Protein AF-A0A238ZWA0-F1 (afdb_monomer_lite)

Radius of gyration: 13.34 Å; chains: 1; bounding box: 26×35×37 Å

Sequence (111 aa):
MSARSIQVGQAVYCQIYQLAGVVYDIFPAAAGRRRRPGCSVVLASGQDIGCFTATEADQLLQPLGKTSLQFCFAGVTQLRAAIQEGCFTRAWQEATFQARAAGYTVSTSST

Organism: NCBI:txid1411120

Foldseek 3Di:
DDQDQADFQWWKQFPVQLFIWTWQDWAQDDPDDPAHIWTWIATLLRDTPGIDGSVRCVVGIDTQGGFPDDDHDPDDVRSSVCVVVCVCVRSRVVSVVSCVVVVGRHDPDND

Secondary structure (DSSP, 8-state):
-------TTEEEEETTTTEEEEEEEEE--STTS-PPPEEEEEETTS-EEEEE-HHHHHHHEEEEEE-S-----SSHHHHHHHHHTTTTHHHHHHHHHHHHHTT--------

Structure (mmCIF, N/CA/C/O backbone):
data_AF-A0A238ZWA0-F1
#
_entry.id   AF-A0A238ZWA0-F1
#
loop_
_atom_site.group_PDB
_atom_site.id
_atom_site.type_symbol
_atom_site.label_atom_id
_atom_site.label_alt_id
_atom_site.label_comp_id
_atom_site.label_asym_id
_atom_site.label_entity_id
_atom_site.label_seq_id
_atom_site.pdbx_PDB_ins_code
_atom_site.Cartn_x
_atom_site.Cartn_y
_atom_site.Cartn_z
_atom_site.occupancy
_atom_site.B_iso_or_equiv
_atom_site.auth_seq_id
_atom_site.auth_comp_id
_atom_site.auth_asym_id
_atom_site.auth_atom_id
_atom_site.pdbx_PDB_model_num
ATOM 1 N N . MET A 1 1 ? -8.632 -17.962 -10.765 1.00 35.16 1 MET A N 1
ATOM 2 C CA . MET A 1 1 ? -8.073 -17.010 -9.779 1.00 35.16 1 MET A CA 1
ATOM 3 C C . MET A 1 1 ? -7.884 -15.675 -10.477 1.00 35.16 1 MET A C 1
ATOM 5 O O . MET A 1 1 ? -7.123 -15.613 -11.433 1.00 35.16 1 MET A O 1
ATOM 9 N N . SER A 1 2 ? -8.672 -14.663 -10.109 1.00 39.06 2 SER A N 1
ATOM 10 C CA . SER A 1 2 ? -8.732 -13.395 -10.845 1.00 39.06 2 SER A CA 1
ATOM 11 C C . SER A 1 2 ? -7.459 -12.580 -10.611 1.00 39.06 2 SER A C 1
ATOM 13 O O . SER A 1 2 ? -7.101 -12.324 -9.462 1.00 39.06 2 SER A O 1
ATOM 15 N N . ALA A 1 3 ? -6.773 -12.193 -11.686 1.00 46.69 3 ALA A N 1
ATOM 16 C CA . ALA A 1 3 ? -5.633 -11.285 -11.646 1.00 46.69 3 ALA A CA 1
ATOM 17 C C . ALA A 1 3 ? -6.104 -9.920 -11.120 1.00 46.69 3 ALA A C 1
ATOM 19 O O . ALA A 1 3 ? -6.669 -9.122 -11.865 1.00 46.69 3 ALA A O 1
ATOM 20 N N . ARG A 1 4 ? -5.936 -9.664 -9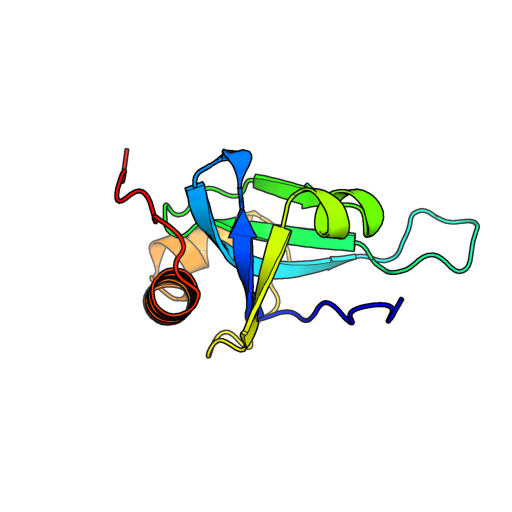.819 1.00 64.38 4 ARG A N 1
ATOM 21 C CA . ARG A 1 4 ? -6.377 -8.414 -9.191 1.00 64.38 4 ARG A CA 1
ATOM 22 C C . ARG A 1 4 ? -5.607 -7.238 -9.804 1.00 64.38 4 ARG A C 1
ATOM 24 O O . ARG A 1 4 ? -4.381 -7.185 -9.734 1.00 64.38 4 ARG A O 1
ATOM 31 N N . SER A 1 5 ? -6.314 -6.306 -10.436 1.00 72.94 5 SER A N 1
ATOM 32 C CA . SER A 1 5 ? -5.701 -5.064 -10.912 1.00 72.94 5 SER A CA 1
ATOM 33 C C . SER A 1 5 ? -5.364 -4.206 -9.698 1.00 72.94 5 SER A C 1
ATOM 35 O O . SER A 1 5 ? -6.276 -3.755 -9.011 1.00 72.94 5 SER A O 1
ATOM 37 N N . ILE A 1 6 ? -4.074 -4.000 -9.432 1.00 78.31 6 ILE A N 1
ATOM 38 C CA . ILE A 1 6 ? -3.616 -3.035 -8.428 1.00 78.31 6 ILE A CA 1
ATOM 39 C C . ILE A 1 6 ? -3.724 -1.631 -9.038 1.00 78.31 6 ILE A C 1
ATOM 41 O O . ILE A 1 6 ? -3.467 -1.467 -10.232 1.00 78.31 6 ILE A O 1
ATOM 45 N N . GLN A 1 7 ? -4.167 -0.645 -8.258 1.00 87.62 7 GLN A N 1
ATOM 46 C CA . GLN A 1 7 ? -4.324 0.752 -8.683 1.00 87.62 7 GLN A CA 1
ATOM 47 C C . GLN A 1 7 ? -3.642 1.704 -7.693 1.00 87.62 7 GLN A C 1
ATOM 49 O O . GLN A 1 7 ? -3.619 1.438 -6.493 1.00 87.62 7 GLN A O 1
ATOM 54 N N . VAL A 1 8 ? -3.109 2.827 -8.185 1.00 89.25 8 VAL A N 1
ATOM 55 C CA . VAL A 1 8 ? -2.679 3.928 -7.309 1.00 89.25 8 VAL A CA 1
ATOM 56 C C . VAL A 1 8 ? -3.888 4.413 -6.508 1.00 89.25 8 VAL A C 1
ATOM 58 O O . VAL A 1 8 ? -5.011 4.450 -7.015 1.00 89.25 8 VAL A O 1
ATOM 61 N N . GLY A 1 9 ? -3.666 4.710 -5.232 1.00 90.81 9 GLY A N 1
ATOM 62 C CA . GLY A 1 9 ? -4.711 5.057 -4.278 1.00 90.81 9 GLY A CA 1
ATOM 63 C C . GLY A 1 9 ? -5.488 3.864 -3.731 1.00 90.81 9 GLY A C 1
ATOM 64 O O . GLY A 1 9 ? -6.448 4.050 -2.983 1.00 90.81 9 GLY A O 1
ATOM 65 N N . GLN A 1 10 ? -5.106 2.633 -4.061 1.00 93.25 10 GLN A N 1
ATOM 66 C CA . GLN A 1 10 ? -5.720 1.452 -3.471 1.00 93.25 10 GLN A CA 1
ATOM 67 C C . GLN A 1 10 ? -5.256 1.256 -2.023 1.00 93.25 10 GLN A C 1
ATOM 69 O O . GLN A 1 10 ? -4.058 1.234 -1.741 1.00 93.25 10 GLN A O 1
ATOM 74 N N . ALA A 1 11 ? -6.217 1.074 -1.118 1.00 94.88 11 ALA A N 1
ATOM 75 C CA . ALA A 1 11 ? -5.982 0.659 0.252 1.00 94.88 11 ALA A CA 1
ATOM 76 C C . ALA A 1 11 ? -5.568 -0.812 0.293 1.00 94.88 11 ALA A C 1
ATOM 78 O O . ALA A 1 11 ? -6.203 -1.686 -0.316 1.00 94.88 11 ALA A O 1
ATOM 79 N N . VAL A 1 12 ? -4.526 -1.080 1.067 1.00 94.81 12 VAL A N 1
ATOM 80 C CA . VAL A 1 12 ? -4.006 -2.420 1.317 1.00 94.81 12 VAL A CA 1
ATOM 81 C C . VAL A 1 12 ? -3.768 -2.615 2.808 1.00 94.81 12 VAL A C 1
ATOM 83 O O . VAL A 1 12 ? -3.464 -1.669 3.528 1.00 94.81 12 VAL A O 1
ATOM 86 N N . TYR A 1 13 ? -3.891 -3.846 3.280 1.00 94.69 13 TYR A N 1
ATOM 87 C CA . TYR A 1 13 ? -3.425 -4.265 4.594 1.00 94.69 13 TYR A CA 1
ATOM 88 C C . TYR A 1 13 ? -2.154 -5.086 4.421 1.00 94.69 13 TYR A C 1
ATOM 90 O O . TYR A 1 13 ? -2.164 -6.088 3.704 1.00 94.69 13 TYR A O 1
ATOM 98 N N . CYS A 1 14 ? -1.067 -4.674 5.069 1.00 93.06 14 CYS A N 1
ATOM 99 C CA . CYS A 1 14 ? 0.159 -5.456 5.105 1.00 93.06 14 CYS A CA 1
ATOM 100 C C . CYS A 1 14 ? 0.161 -6.347 6.347 1.00 93.06 14 CYS A C 1
ATOM 102 O O . CYS A 1 14 ? 0.193 -5.852 7.475 1.00 93.06 14 CYS A O 1
ATOM 104 N N . GLN A 1 15 ? 0.156 -7.663 6.136 1.00 89.31 15 GLN A N 1
ATOM 105 C CA . GLN A 1 15 ? 0.048 -8.633 7.228 1.00 89.31 15 GLN A CA 1
ATOM 106 C C . GLN A 1 15 ? 1.277 -8.632 8.145 1.00 89.31 15 GLN A C 1
ATOM 108 O O . GLN A 1 15 ? 1.122 -8.728 9.358 1.00 89.31 15 GLN A O 1
ATOM 113 N N . ILE A 1 16 ? 2.481 -8.472 7.580 1.00 89.56 16 ILE A N 1
ATOM 114 C CA . ILE A 1 16 ? 3.746 -8.484 8.338 1.00 89.56 16 ILE A CA 1
ATOM 115 C C . ILE A 1 16 ? 3.785 -7.341 9.357 1.00 89.56 16 ILE A C 1
ATOM 117 O O . ILE A 1 16 ? 4.177 -7.547 10.502 1.00 89.56 16 ILE A O 1
ATOM 121 N N . TYR A 1 17 ? 3.352 -6.147 8.949 1.00 89.94 17 TYR A N 1
ATOM 122 C CA . TYR A 1 17 ? 3.363 -4.960 9.807 1.00 89.94 17 TYR A CA 1
ATOM 123 C C . TYR A 1 17 ? 2.064 -4.771 10.597 1.00 89.94 17 TYR A C 1
ATOM 125 O O . TYR A 1 17 ? 1.991 -3.881 11.439 1.00 89.94 17 TYR A O 1
ATOM 133 N N . GLN A 1 18 ? 1.031 -5.574 10.317 1.00 91.94 18 GLN A N 1
ATOM 134 C CA . GLN A 1 18 ? -0.329 -5.393 10.835 1.00 91.94 18 GLN A CA 1
ATOM 135 C C . GLN A 1 18 ? -0.845 -3.954 10.664 1.00 91.94 18 GLN A C 1
ATOM 137 O O . GLN A 1 18 ? -1.546 -3.409 11.517 1.00 91.94 18 GLN A O 1
ATOM 142 N N . LEU A 1 19 ? -0.482 -3.321 9.547 1.00 93.38 19 LEU A N 1
ATOM 143 C CA . LEU A 1 19 ? -0.779 -1.923 9.256 1.00 93.38 19 LEU A CA 1
ATOM 144 C C . LEU A 1 19 ? -1.508 -1.790 7.924 1.00 93.38 19 LEU A C 1
ATOM 146 O O . LEU A 1 19 ? -1.210 -2.482 6.947 1.00 93.38 19 LEU A O 1
ATOM 150 N N . ALA A 1 20 ? -2.460 -0.861 7.889 1.00 94.38 20 ALA A N 1
ATOM 151 C CA . ALA A 1 20 ? -3.046 -0.406 6.641 1.00 94.38 20 ALA A CA 1
ATOM 152 C C . ALA A 1 20 ? -2.065 0.524 5.916 1.00 94.38 20 ALA A C 1
ATOM 154 O O . ALA A 1 20 ? -1.273 1.227 6.542 1.00 94.38 20 ALA A O 1
ATOM 155 N N . GLY A 1 21 ? -2.137 0.544 4.594 1.00 94.19 21 GLY A N 1
ATOM 156 C CA . GLY A 1 21 ? -1.327 1.391 3.737 1.00 94.19 21 GLY A CA 1
ATOM 157 C C . GLY A 1 21 ? -2.040 1.705 2.435 1.00 94.19 21 GLY A C 1
ATOM 158 O O . GLY A 1 21 ? -3.169 1.267 2.194 1.00 94.19 21 GLY A O 1
ATOM 159 N N . VAL A 1 22 ? -1.370 2.485 1.596 1.00 93.88 22 VAL A N 1
ATOM 160 C CA . VAL A 1 22 ? -1.894 2.919 0.304 1.00 93.88 22 VAL A CA 1
ATOM 161 C C . VAL A 1 22 ? -0.836 2.700 -0.765 1.00 93.88 22 VAL A C 1
ATOM 163 O O . VAL A 1 22 ? 0.340 3.011 -0.565 1.00 93.88 22 VAL A O 1
ATOM 166 N N . VAL A 1 23 ? -1.265 2.167 -1.906 1.00 92.56 23 VAL A N 1
ATOM 167 C CA . VAL A 1 23 ? -0.431 2.073 -3.104 1.00 92.56 23 VAL A CA 1
ATOM 168 C C . VAL A 1 23 ? -0.236 3.472 -3.678 1.00 92.56 23 VAL A C 1
ATOM 170 O O . VAL A 1 23 ? -1.214 4.116 -4.055 1.00 92.56 23 VAL A O 1
ATOM 173 N N . TYR A 1 24 ? 1.007 3.939 -3.762 1.00 90.19 24 TYR A N 1
ATOM 174 C CA . TYR A 1 24 ? 1.322 5.273 -4.292 1.00 90.19 24 TYR A CA 1
ATOM 175 C C . TYR A 1 24 ? 2.002 5.234 -5.668 1.00 90.19 24 TYR A C 1
ATOM 177 O O . TYR A 1 24 ? 2.067 6.265 -6.335 1.00 90.19 24 TYR A O 1
ATOM 185 N N . ASP A 1 25 ? 2.485 4.066 -6.099 1.00 88.69 25 ASP A N 1
ATOM 186 C CA . ASP A 1 25 ? 3.122 3.883 -7.404 1.00 88.69 25 ASP A CA 1
ATOM 187 C C . ASP A 1 25 ? 2.891 2.469 -7.963 1.00 88.69 25 ASP A C 1
ATOM 189 O O . ASP A 1 25 ? 2.687 1.509 -7.211 1.00 88.69 25 ASP A O 1
ATOM 193 N N . ILE A 1 26 ? 2.917 2.356 -9.292 1.00 88.06 26 ILE A N 1
ATOM 194 C CA . ILE A 1 26 ? 2.805 1.112 -10.056 1.00 88.06 26 ILE A CA 1
ATOM 195 C C . ILE A 1 26 ? 3.880 1.118 -11.134 1.00 88.06 26 ILE A C 1
ATOM 197 O O . ILE A 1 26 ? 3.831 1.909 -12.075 1.00 88.06 26 ILE A O 1
ATOM 201 N N . PHE A 1 27 ? 4.804 0.167 -11.052 1.00 83.88 27 PHE A N 1
ATOM 202 C CA . PHE A 1 27 ? 5.906 0.051 -11.998 1.00 83.88 27 PHE A CA 1
ATOM 203 C C . PHE A 1 27 ? 5.752 -1.189 -12.891 1.00 83.88 27 PHE A C 1
ATOM 205 O O . PHE A 1 27 ? 5.207 -2.221 -12.469 1.00 83.88 27 PHE A O 1
ATOM 212 N N . PRO A 1 28 ? 6.220 -1.118 -14.151 1.00 78.00 28 PRO A N 1
ATOM 213 C CA . PRO A 1 28 ? 6.167 -2.251 -15.061 1.00 78.00 28 PRO A CA 1
ATOM 214 C C . PRO A 1 28 ? 6.972 -3.429 -14.506 1.00 78.00 28 PRO A C 1
ATOM 216 O O . PRO A 1 28 ? 7.990 -3.258 -13.836 1.00 78.00 28 PRO A O 1
ATOM 219 N N . ALA A 1 29 ? 6.528 -4.650 -14.811 1.00 69.94 29 ALA A N 1
ATOM 220 C CA . ALA A 1 29 ? 7.303 -5.834 -14.476 1.00 69.94 29 ALA A CA 1
ATOM 221 C C . ALA A 1 29 ? 8.686 -5.769 -15.145 1.00 69.94 29 ALA A C 1
ATOM 223 O O . ALA A 1 29 ? 8.788 -5.371 -16.308 1.00 69.94 29 ALA A O 1
ATOM 224 N N . ALA A 1 30 ? 9.731 -6.196 -14.425 1.00 63.41 30 ALA A N 1
ATOM 225 C CA . ALA A 1 30 ? 11.084 -6.311 -14.968 1.00 63.41 30 ALA A CA 1
ATOM 226 C C . ALA A 1 30 ? 11.065 -6.998 -16.349 1.00 63.41 30 ALA A C 1
ATOM 228 O O . ALA A 1 30 ? 10.370 -8.003 -16.545 1.00 63.41 30 ALA A O 1
ATOM 229 N N . ALA A 1 31 ? 11.782 -6.402 -17.306 1.00 52.53 31 ALA A N 1
ATOM 230 C CA . ALA A 1 31 ? 11.664 -6.692 -18.731 1.00 52.53 31 ALA A CA 1
ATOM 231 C C . ALA A 1 31 ? 11.765 -8.198 -19.044 1.00 52.53 31 ALA A C 1
ATOM 233 O O . ALA A 1 31 ? 12.698 -8.871 -18.614 1.00 52.53 31 ALA A O 1
ATOM 234 N N . GLY A 1 32 ? 10.807 -8.722 -19.824 1.00 51.31 32 GLY A N 1
ATOM 235 C CA . GLY A 1 32 ? 10.948 -10.032 -20.473 1.00 51.31 32 GLY A CA 1
ATOM 236 C C . GLY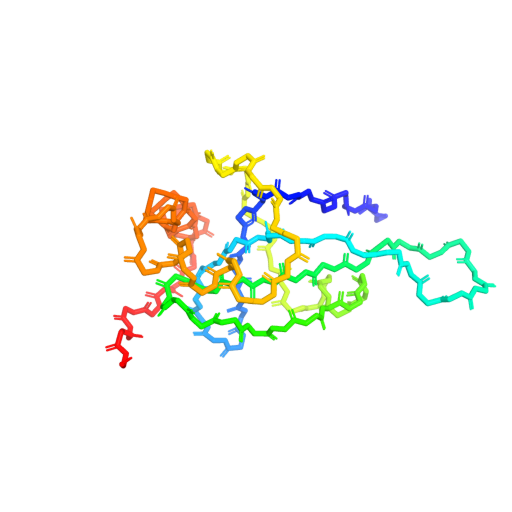 A 1 32 ? 9.743 -10.976 -20.458 1.00 51.31 32 GLY A C 1
ATOM 237 O O . GLY A 1 32 ? 9.786 -11.985 -21.155 1.00 51.31 32 GLY A O 1
ATOM 238 N N . ARG A 1 33 ? 8.648 -10.709 -19.732 1.00 55.00 33 ARG A N 1
ATOM 239 C CA . ARG A 1 33 ? 7.415 -11.531 -19.810 1.00 55.00 33 ARG A CA 1
ATOM 240 C C . ARG A 1 33 ? 6.162 -10.681 -19.597 1.00 55.00 33 ARG A C 1
ATOM 242 O O . ARG A 1 33 ? 6.238 -9.661 -18.924 1.00 55.00 33 ARG A O 1
ATOM 249 N N . ARG A 1 34 ? 5.009 -11.145 -20.112 1.00 62.06 34 ARG A N 1
ATOM 250 C CA . ARG A 1 34 ? 3.642 -10.648 -19.820 1.00 62.06 34 ARG A CA 1
ATOM 251 C C . ARG A 1 34 ? 3.300 -10.808 -18.327 1.00 62.06 34 ARG A C 1
ATOM 253 O O . ARG A 1 34 ? 2.443 -11.603 -17.952 1.00 62.06 34 ARG A O 1
ATOM 260 N N . ARG A 1 35 ? 4.049 -10.143 -17.457 1.00 68.69 35 ARG A N 1
ATOM 261 C CA . ARG A 1 35 ? 3.890 -10.179 -16.007 1.00 68.69 35 ARG A CA 1
ATOM 262 C C . ARG A 1 35 ? 3.092 -8.957 -15.575 1.00 68.69 35 ARG A C 1
ATOM 264 O O . ARG A 1 35 ? 3.206 -7.890 -16.174 1.00 68.69 35 ARG A O 1
ATOM 271 N N . ARG A 1 36 ? 2.256 -9.149 -14.556 1.00 80.50 36 ARG A N 1
ATOM 272 C CA . ARG A 1 36 ? 1.490 -8.067 -13.930 1.00 80.50 36 ARG A CA 1
ATOM 273 C C . ARG A 1 36 ? 2.458 -7.024 -13.351 1.00 80.50 36 ARG A C 1
ATOM 275 O O . ARG A 1 36 ? 3.535 -7.421 -12.894 1.00 80.50 36 ARG A O 1
ATOM 282 N N . PRO A 1 37 ? 2.094 -5.732 -13.384 1.00 83.88 37 PRO A N 1
ATOM 283 C CA . PRO A 1 37 ? 2.917 -4.684 -12.797 1.00 83.88 37 PRO A CA 1
ATOM 284 C C . PRO A 1 37 ? 3.066 -4.885 -11.283 1.00 83.88 37 PRO A C 1
ATOM 286 O O . PRO A 1 37 ? 2.201 -5.493 -10.645 1.00 83.88 37 PRO A O 1
ATOM 289 N N . GLY A 1 38 ? 4.181 -4.402 -10.740 1.00 88.62 38 GLY A N 1
ATOM 290 C CA . GLY A 1 38 ? 4.399 -4.304 -9.299 1.00 88.62 38 GLY A CA 1
ATOM 291 C C . GLY A 1 38 ? 3.840 -2.998 -8.739 1.00 88.62 38 GLY A C 1
ATOM 292 O O . GLY A 1 38 ? 3.322 -2.167 -9.486 1.00 88.62 38 GLY A O 1
ATOM 293 N N . CYS A 1 39 ? 3.938 -2.814 -7.428 1.00 90.56 39 CYS A N 1
ATOM 294 C CA . CYS A 1 39 ? 3.464 -1.608 -6.758 1.00 90.56 39 CYS A CA 1
ATOM 295 C C . CYS A 1 39 ? 4.333 -1.218 -5.568 1.00 90.56 39 CYS A C 1
ATOM 297 O O . CYS A 1 39 ? 4.961 -2.078 -4.953 1.00 90.56 39 CYS A O 1
ATOM 299 N N . SER A 1 40 ? 4.290 0.057 -5.201 1.00 91.88 40 SER A N 1
ATOM 300 C CA . SER A 1 40 ? 4.932 0.568 -3.990 1.00 91.88 40 SER A CA 1
ATOM 301 C C . SER A 1 40 ? 3.890 1.050 -2.992 1.00 91.88 40 SER A C 1
ATOM 303 O O . SER A 1 40 ? 2.858 1.607 -3.382 1.00 91.88 40 SER A O 1
ATOM 305 N N . VAL A 1 41 ? 4.141 0.805 -1.706 1.00 92.38 41 VAL A N 1
ATOM 306 C CA . VAL A 1 41 ? 3.169 1.033 -0.629 1.00 92.38 41 VAL A CA 1
ATOM 307 C C . VAL A 1 41 ? 3.780 1.881 0.470 1.00 92.38 41 VAL A C 1
ATOM 309 O O . VAL A 1 41 ? 4.868 1.596 0.962 1.00 92.38 41 VAL A O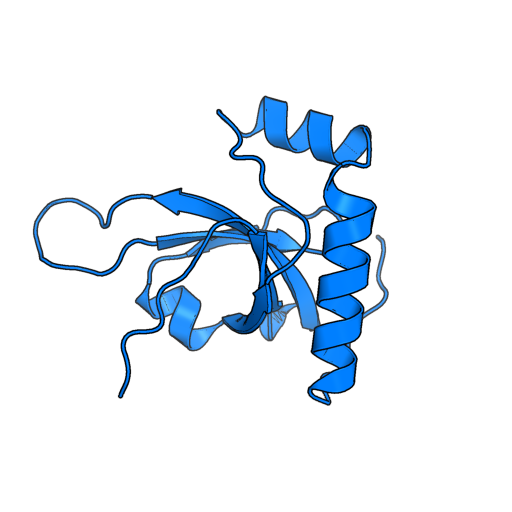 1
ATOM 312 N N . VAL A 1 42 ? 3.010 2.867 0.921 1.00 93.31 42 VAL A N 1
ATOM 313 C CA . VAL A 1 42 ? 3.292 3.602 2.152 1.00 93.31 42 VAL A CA 1
ATOM 314 C C . VAL A 1 42 ? 2.254 3.239 3.210 1.00 93.31 42 VAL A C 1
ATOM 316 O O . VAL A 1 42 ? 1.044 3.279 2.962 1.00 93.31 42 VAL A O 1
ATOM 319 N N . LEU A 1 43 ? 2.723 2.845 4.389 1.00 93.88 43 LEU A N 1
ATOM 320 C CA . LEU A 1 43 ? 1.880 2.493 5.526 1.00 93.88 43 LEU A CA 1
ATOM 321 C C . LEU A 1 43 ? 1.302 3.738 6.200 1.00 93.88 43 LEU A C 1
ATOM 323 O O . LEU A 1 43 ? 1.837 4.834 6.075 1.00 93.88 43 LEU A O 1
ATOM 327 N N . ALA A 1 44 ? 0.231 3.550 6.970 1.00 91.38 44 ALA A N 1
ATOM 328 C CA . ALA A 1 44 ? -0.414 4.600 7.757 1.00 91.38 44 ALA A CA 1
ATOM 329 C C . ALA A 1 44 ? 0.496 5.239 8.818 1.00 91.38 44 ALA A C 1
ATOM 331 O O . ALA A 1 44 ? 0.198 6.326 9.302 1.00 91.38 44 ALA A O 1
ATOM 332 N N . SER A 1 45 ? 1.617 4.594 9.146 1.00 89.56 45 SER A N 1
ATOM 333 C CA . SER A 1 45 ? 2.689 5.162 9.967 1.00 89.56 45 SER A CA 1
ATOM 334 C C . SER A 1 45 ? 3.558 6.188 9.223 1.00 89.56 45 SER A C 1
ATOM 336 O O . SER A 1 45 ? 4.451 6.775 9.821 1.00 89.56 45 SER A O 1
ATOM 338 N N . GLY A 1 46 ? 3.357 6.383 7.915 1.00 87.62 46 GLY A N 1
ATOM 339 C CA . GLY A 1 46 ? 4.245 7.170 7.056 1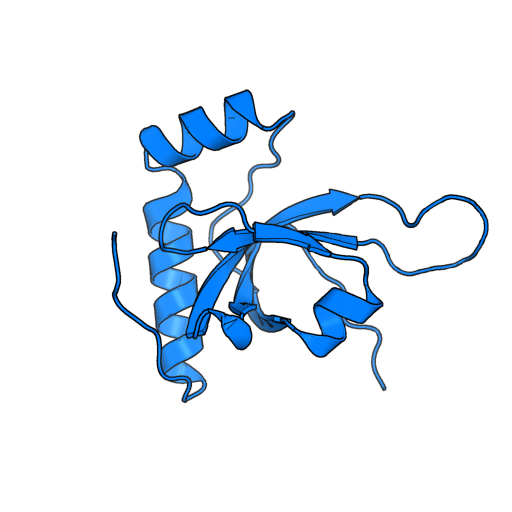.00 87.62 46 GLY A CA 1
ATOM 340 C C . GLY A 1 46 ? 5.479 6.407 6.569 1.00 87.62 46 GLY A C 1
ATOM 341 O O . GLY A 1 46 ? 6.267 6.948 5.794 1.00 87.62 46 GLY A O 1
ATOM 342 N N . GLN A 1 47 ? 5.647 5.147 6.979 1.00 90.12 47 GLN A N 1
ATOM 343 C CA . GLN A 1 47 ? 6.744 4.302 6.523 1.00 90.12 47 GLN A CA 1
ATOM 344 C C . GLN A 1 47 ? 6.497 3.811 5.091 1.00 90.12 47 GLN A C 1
ATOM 346 O O . GLN A 1 47 ? 5.529 3.096 4.825 1.00 90.12 47 GLN A O 1
ATOM 351 N N . ASP A 1 48 ? 7.408 4.151 4.182 1.00 90.06 48 ASP A N 1
ATOM 352 C CA . ASP A 1 48 ? 7.521 3.503 2.874 1.00 90.06 48 ASP A CA 1
ATOM 353 C C . ASP A 1 48 ? 8.147 2.114 3.060 1.00 90.06 48 ASP A C 1
ATOM 355 O O . ASP A 1 48 ? 9.262 1.988 3.575 1.00 90.06 48 ASP A O 1
ATOM 359 N N . ILE A 1 49 ? 7.404 1.072 2.688 1.00 89.06 49 ILE A N 1
ATOM 360 C CA . ILE A 1 49 ? 7.845 -0.328 2.791 1.00 89.06 49 ILE A CA 1
ATOM 361 C C . ILE A 1 49 ? 8.355 -0.878 1.454 1.00 89.06 49 ILE A C 1
ATOM 363 O O . ILE A 1 49 ? 8.646 -2.068 1.344 1.00 89.06 49 ILE A O 1
ATOM 367 N N . GLY A 1 50 ? 8.518 -0.004 0.459 1.00 85.75 50 GLY A N 1
ATOM 368 C CA . GLY A 1 50 ? 9.199 -0.289 -0.790 1.00 85.75 50 GLY A CA 1
ATOM 369 C C . GLY A 1 50 ? 8.327 -0.946 -1.854 1.00 85.75 50 GLY A C 1
ATOM 370 O O . GLY A 1 50 ? 7.094 -0.875 -1.848 1.00 85.75 50 GLY A O 1
ATOM 371 N N . CYS A 1 51 ? 9.023 -1.551 -2.814 1.00 88.69 51 CYS A N 1
ATOM 372 C CA . CYS A 1 51 ? 8.470 -2.076 -4.053 1.00 88.69 51 CYS A CA 1
ATOM 373 C C . CYS A 1 51 ? 8.146 -3.569 -3.932 1.00 88.69 51 CYS A C 1
ATOM 375 O O . CYS A 1 51 ? 9.021 -4.372 -3.620 1.00 88.69 51 CYS A O 1
ATOM 377 N N . PHE A 1 52 ? 6.921 -3.946 -4.288 1.00 89.12 52 PHE A N 1
ATOM 378 C CA . PHE A 1 52 ? 6.463 -5.328 -4.372 1.00 89.12 52 PHE A CA 1
ATOM 379 C C . PHE A 1 52 ? 6.274 -5.717 -5.832 1.00 89.12 52 PHE A C 1
ATOM 381 O O . PHE A 1 52 ? 5.582 -5.037 -6.595 1.00 89.12 52 PHE A O 1
ATOM 388 N N . THR A 1 53 ? 6.827 -6.855 -6.235 1.00 88.31 53 THR A N 1
ATOM 389 C CA . THR A 1 53 ? 6.379 -7.532 -7.452 1.00 88.31 53 THR A CA 1
ATOM 390 C C . THR A 1 53 ? 4.910 -7.939 -7.310 1.00 88.31 53 THR A C 1
ATOM 392 O O . THR A 1 53 ? 4.393 -8.077 -6.204 1.00 88.31 53 THR A O 1
ATOM 395 N N . ALA A 1 54 ? 4.222 -8.196 -8.425 1.00 86.19 54 ALA A N 1
ATOM 396 C CA . ALA A 1 54 ? 2.829 -8.647 -8.378 1.00 86.19 54 ALA A CA 1
ATOM 397 C C . ALA A 1 54 ? 2.629 -9.898 -7.499 1.00 86.19 54 ALA A C 1
ATOM 399 O O . ALA A 1 54 ? 1.620 -10.010 -6.809 1.00 86.19 54 ALA A O 1
ATOM 400 N N . THR A 1 55 ? 3.594 -10.824 -7.512 1.00 86.62 55 THR A N 1
ATOM 401 C CA . THR A 1 55 ? 3.545 -12.047 -6.702 1.00 86.62 55 THR A CA 1
ATOM 402 C C . THR A 1 55 ? 3.705 -11.746 -5.216 1.00 86.62 55 THR A C 1
ATOM 404 O O . THR A 1 55 ? 2.946 -12.275 -4.412 1.00 86.62 55 THR A O 1
ATOM 407 N N . GLU A 1 56 ? 4.659 -10.890 -4.842 1.00 89.38 56 GLU A N 1
ATOM 408 C CA . GLU A 1 56 ? 4.852 -10.492 -3.441 1.00 89.38 56 GLU A CA 1
ATOM 409 C C . GLU A 1 56 ? 3.650 -9.700 -2.929 1.00 89.38 56 GLU A C 1
ATOM 411 O O . GLU A 1 56 ? 3.187 -9.941 -1.819 1.00 89.38 56 GLU A O 1
ATOM 416 N N . ALA A 1 57 ? 3.093 -8.810 -3.753 1.00 89.75 57 ALA A N 1
ATOM 417 C CA . ALA A 1 57 ? 1.883 -8.075 -3.417 1.00 89.75 57 ALA A CA 1
ATOM 418 C C . ALA A 1 57 ? 0.708 -9.030 -3.156 1.00 89.75 57 ALA A C 1
ATOM 420 O O . ALA A 1 57 ? 0.031 -8.888 -2.146 1.00 89.75 57 ALA A O 1
ATOM 421 N N . ASP A 1 58 ? 0.499 -10.042 -4.005 1.00 88.38 58 ASP A N 1
ATOM 422 C CA . ASP A 1 58 ? -0.564 -11.036 -3.801 1.00 88.38 58 ASP A CA 1
ATOM 423 C C . ASP A 1 58 ? -0.355 -11.884 -2.522 1.00 88.38 58 ASP A C 1
ATOM 425 O O . ASP A 1 58 ? -1.330 -12.386 -1.962 1.00 88.38 58 ASP A O 1
ATOM 429 N N . GLN A 1 59 ? 0.891 -12.064 -2.064 1.00 89.44 59 GLN A N 1
ATOM 430 C CA . GLN A 1 59 ? 1.227 -12.848 -0.865 1.00 89.44 59 GLN A CA 1
ATOM 431 C C . GLN A 1 59 ? 1.177 -12.031 0.430 1.00 89.44 59 GLN A C 1
ATOM 433 O O . GLN A 1 59 ? 0.784 -12.557 1.469 1.00 89.44 59 GLN A O 1
ATOM 438 N N . LEU A 1 60 ? 1.611 -10.772 0.383 1.00 90.38 60 LEU A N 1
ATOM 439 C CA . LEU A 1 60 ? 1.877 -9.956 1.572 1.00 90.38 60 LEU A CA 1
ATOM 440 C C . LEU A 1 60 ? 0.832 -8.866 1.805 1.00 90.38 60 LEU A C 1
ATOM 442 O O . LEU A 1 60 ? 0.698 -8.368 2.929 1.00 90.38 60 LEU A O 1
ATOM 446 N N . LEU A 1 61 ? 0.110 -8.478 0.753 1.00 92.00 61 LEU A N 1
ATOM 447 C CA . LEU A 1 61 ? -0.839 -7.378 0.780 1.00 92.00 61 LEU A CA 1
ATOM 448 C C . LEU A 1 61 ? -2.252 -7.897 0.546 1.00 92.00 61 LEU A C 1
ATOM 450 O O . LEU A 1 61 ? -2.573 -8.485 -0.487 1.00 92.00 61 LEU A O 1
ATOM 454 N N . GLN A 1 62 ? -3.141 -7.595 1.485 1.00 93.38 62 GLN A N 1
ATOM 455 C CA . GLN A 1 62 ? -4.562 -7.791 1.273 1.00 93.38 62 GLN A CA 1
ATOM 456 C C . GLN A 1 62 ? -5.184 -6.497 0.735 1.00 93.38 62 GLN A C 1
ATOM 458 O O . GLN A 1 62 ? -5.167 -5.482 1.428 1.00 93.38 62 GLN A O 1
ATOM 463 N N . PRO A 1 63 ? -5.786 -6.499 -0.460 1.00 92.44 63 PRO A N 1
ATOM 464 C CA . PRO A 1 63 ? -6.503 -5.340 -0.966 1.00 92.44 63 PRO A CA 1
ATOM 465 C C . PRO A 1 63 ? -7.801 -5.126 -0.187 1.00 92.44 63 PRO A C 1
ATOM 467 O O . PRO A 1 63 ? -8.557 -6.072 0.040 1.00 92.44 63 PRO A O 1
ATOM 470 N N . LEU A 1 64 ? -8.065 -3.874 0.177 1.00 91.56 64 LEU A N 1
ATOM 471 C CA . LEU A 1 64 ? -9.225 -3.486 0.979 1.00 91.56 64 LEU A CA 1
ATOM 472 C C . LEU A 1 64 ? -10.259 -2.706 0.159 1.00 91.56 64 LEU A C 1
ATOM 474 O O . LEU A 1 64 ? -11.457 -2.941 0.286 1.00 91.56 64 LEU A O 1
ATOM 478 N N . GLY A 1 65 ? -9.799 -1.820 -0.726 1.00 91.44 65 GLY A N 1
ATOM 479 C CA . GLY A 1 65 ? -10.668 -0.946 -1.511 1.00 91.44 65 GLY A CA 1
ATOM 480 C C . GLY A 1 65 ? -9.916 0.248 -2.086 1.00 91.44 65 GLY A C 1
ATOM 481 O O . GLY A 1 65 ? -8.689 0.286 -2.067 1.00 91.44 65 GLY A O 1
ATOM 482 N N . LYS A 1 66 ? -10.640 1.225 -2.634 1.00 93.38 66 LYS A N 1
ATOM 483 C CA . LYS A 1 66 ? -10.054 2.492 -3.101 1.00 93.38 66 LYS A CA 1
ATOM 484 C C . LYS A 1 66 ? -10.048 3.522 -1.973 1.00 93.38 66 LYS A C 1
ATOM 486 O O . LYS A 1 66 ? -10.916 3.483 -1.103 1.00 93.38 66 LYS A O 1
ATOM 491 N N . THR A 1 67 ? -9.099 4.447 -2.026 1.00 93.38 67 THR A N 1
ATOM 492 C CA . THR A 1 67 ? -9.057 5.652 -1.185 1.00 93.38 67 THR A CA 1
ATOM 493 C C . THR A 1 67 ? -9.253 6.905 -2.035 1.00 93.38 67 THR A C 1
ATOM 495 O O . THR A 1 67 ? -9.320 6.840 -3.265 1.00 93.38 67 THR A O 1
ATOM 498 N N . SER A 1 68 ? -9.313 8.059 -1.378 1.00 89.81 68 SER A N 1
ATOM 499 C CA . SER A 1 68 ? -9.332 9.374 -2.008 1.00 89.81 68 SER A CA 1
ATOM 500 C C . SER A 1 68 ? -7.984 9.802 -2.602 1.00 89.81 68 SER A C 1
ATOM 502 O O . SER A 1 68 ? -7.913 10.885 -3.180 1.00 89.81 68 SER A O 1
ATOM 504 N N . LEU A 1 69 ? -6.904 9.026 -2.438 1.00 87.81 69 LEU A N 1
ATOM 505 C CA . LEU A 1 69 ? -5.603 9.369 -3.013 1.00 87.81 69 LEU A CA 1
ATOM 506 C C . LEU A 1 69 ? -5.650 9.204 -4.539 1.00 87.81 69 LEU A C 1
ATOM 508 O O . LEU A 1 69 ? -5.859 8.106 -5.044 1.00 87.81 69 LEU A O 1
ATOM 512 N N . GLN A 1 70 ? -5.441 10.299 -5.269 1.00 78.88 70 GLN A N 1
ATOM 513 C CA . GLN A 1 70 ? -5.448 10.320 -6.741 1.00 78.88 70 GLN A CA 1
ATOM 514 C C . GLN A 1 70 ? -4.096 10.726 -7.346 1.00 78.88 70 GLN A C 1
ATOM 516 O O . GLN A 1 70 ? -3.946 10.733 -8.564 1.00 78.88 70 GLN A O 1
ATOM 521 N N . PHE A 1 71 ? -3.121 11.087 -6.508 1.00 72.56 71 PHE A N 1
ATOM 522 C CA . PHE A 1 71 ? -1.838 11.615 -6.956 1.00 72.56 71 PHE A CA 1
ATOM 523 C C . PHE A 1 71 ? -0.805 10.511 -7.170 1.00 72.56 71 PHE A C 1
ATOM 525 O O . PHE A 1 71 ? -0.621 9.644 -6.317 1.00 72.56 71 PHE A O 1
ATOM 532 N N . CYS A 1 72 ? -0.099 10.609 -8.294 1.00 69.06 72 CYS A N 1
ATOM 533 C CA . CYS A 1 72 ? 1.145 9.893 -8.542 1.00 69.06 72 CYS A CA 1
ATOM 534 C C . CYS A 1 72 ? 2.323 10.798 -8.164 1.00 69.06 72 CYS A C 1
ATOM 536 O O . CYS A 1 72 ? 2.278 12.009 -8.393 1.00 69.06 72 CYS A O 1
ATOM 538 N N . PHE A 1 73 ? 3.386 10.211 -7.624 1.00 76.31 73 PHE A N 1
ATOM 539 C CA . PHE A 1 73 ? 4.577 10.937 -7.186 1.00 76.31 73 PHE A CA 1
ATOM 540 C C . PHE A 1 73 ? 5.731 10.653 -8.145 1.00 76.31 73 PHE A C 1
ATOM 542 O O . PHE A 1 73 ? 5.981 9.504 -8.493 1.00 76.31 73 PHE A O 1
ATOM 549 N N . ALA A 1 74 ? 6.456 11.690 -8.560 1.00 70.62 74 ALA A N 1
ATOM 550 C CA . ALA A 1 74 ? 7.566 11.573 -9.506 1.00 70.62 74 ALA A CA 1
ATOM 551 C C . ALA A 1 74 ? 8.845 10.977 -8.879 1.00 70.62 74 ALA A C 1
ATOM 553 O O . ALA A 1 74 ? 9.806 10.689 -9.590 1.00 70.62 74 ALA A O 1
ATOM 554 N N . GLY A 1 75 ? 8.885 10.809 -7.551 1.00 72.75 75 GLY A N 1
ATOM 555 C CA . GLY A 1 75 ? 10.008 10.203 -6.837 1.00 72.75 75 GLY A CA 1
ATOM 556 C C . GLY A 1 75 ? 9.901 10.307 -5.312 1.00 72.75 75 GLY A C 1
ATOM 557 O O . GLY A 1 75 ? 9.019 10.977 -4.771 1.00 72.75 75 GLY A O 1
ATOM 558 N N . VAL A 1 76 ? 10.844 9.667 -4.611 1.00 77.38 76 VAL A N 1
ATOM 559 C CA . VAL A 1 76 ? 10.847 9.520 -3.138 1.00 77.38 76 VAL A CA 1
ATOM 560 C C . VAL A 1 76 ? 10.884 10.866 -2.403 1.00 77.38 76 VAL A C 1
ATOM 562 O O . VAL A 1 76 ? 10.261 11.014 -1.355 1.00 77.38 76 VAL A O 1
ATOM 565 N N . THR A 1 77 ? 11.570 11.876 -2.945 1.00 84.12 77 THR A N 1
ATOM 566 C CA . THR A 1 77 ? 11.621 13.216 -2.331 1.00 84.12 77 THR A CA 1
ATOM 567 C C . THR A 1 77 ? 10.242 13.873 -2.291 1.00 84.12 77 THR A C 1
ATOM 569 O O . THR A 1 77 ? 9.846 14.402 -1.256 1.00 84.12 77 THR A O 1
ATOM 572 N N . GLN A 1 78 ? 9.484 13.791 -3.390 1.00 86.56 78 GLN A N 1
ATOM 573 C CA . GLN A 1 78 ? 8.128 14.337 -3.458 1.00 86.56 78 GLN A CA 1
ATOM 574 C C . GLN A 1 78 ? 7.164 13.545 -2.569 1.00 86.56 78 GLN A C 1
ATOM 576 O O . GLN A 1 78 ? 6.312 14.137 -1.917 1.00 86.56 78 GLN A O 1
ATOM 581 N N . LEU A 1 79 ? 7.332 12.220 -2.499 1.00 86.50 79 LEU A N 1
ATOM 582 C CA . LEU A 1 79 ? 6.573 11.370 -1.582 1.00 86.50 79 LEU A CA 1
ATOM 583 C C . LEU A 1 79 ? 6.767 11.811 -0.125 1.00 86.50 79 LEU A C 1
ATOM 585 O O . LEU A 1 79 ? 5.790 12.010 0.591 1.00 86.50 79 LEU A O 1
ATOM 589 N N . ARG A 1 80 ? 8.020 11.999 0.310 1.00 86.25 80 ARG A N 1
ATOM 590 C CA . ARG A 1 80 ? 8.327 12.435 1.682 1.00 86.25 80 ARG A CA 1
ATOM 591 C C . ARG A 1 80 ? 7.729 13.803 1.997 1.00 86.25 80 ARG A C 1
ATOM 593 O O . ARG A 1 80 ? 7.141 13.953 3.063 1.00 86.25 80 ARG A O 1
ATOM 600 N N . ALA A 1 81 ? 7.838 14.760 1.075 1.00 88.44 81 ALA A N 1
ATOM 601 C CA . ALA A 1 81 ? 7.212 16.071 1.232 1.00 88.44 81 ALA A CA 1
ATOM 602 C C . ALA A 1 81 ? 5.685 15.947 1.365 1.00 88.44 81 ALA A C 1
ATOM 604 O O . ALA A 1 81 ? 5.117 16.439 2.330 1.00 88.44 81 ALA A O 1
ATOM 605 N N . ALA A 1 82 ? 5.029 15.180 0.489 1.00 88.06 82 ALA A N 1
ATOM 606 C CA . ALA A 1 82 ? 3.582 14.969 0.542 1.00 88.06 82 ALA A CA 1
ATOM 607 C C . ALA A 1 82 ? 3.109 14.258 1.824 1.00 88.06 82 ALA A C 1
ATOM 609 O O . ALA A 1 82 ? 2.010 14.515 2.319 1.00 88.06 82 ALA A O 1
ATOM 610 N N . ILE A 1 83 ? 3.926 13.361 2.384 1.00 87.44 83 ILE A N 1
ATOM 611 C CA . ILE A 1 83 ? 3.671 12.754 3.696 1.00 87.44 83 ILE A CA 1
ATOM 612 C C . ILE A 1 83 ? 3.734 13.819 4.796 1.00 87.44 83 ILE A C 1
ATOM 614 O O . ILE A 1 83 ? 2.814 13.905 5.606 1.00 87.44 83 ILE A O 1
ATOM 618 N N . GLN A 1 84 ? 4.781 14.648 4.805 1.00 88.50 84 GLN A N 1
ATOM 619 C CA . GLN A 1 84 ? 4.965 15.719 5.792 1.00 88.50 84 GLN A CA 1
ATOM 620 C C . GLN A 1 84 ? 3.885 16.804 5.695 1.00 88.50 84 GLN A C 1
ATOM 622 O O . GLN A 1 84 ? 3.436 17.320 6.714 1.00 88.50 84 GLN A O 1
ATOM 627 N N . GLU A 1 85 ? 3.423 17.102 4.484 1.00 89.69 85 GLU A N 1
ATOM 628 C CA . GLU A 1 85 ? 2.320 18.028 4.204 1.00 89.69 85 GLU A CA 1
ATOM 629 C C . GLU A 1 85 ? 0.940 17.428 4.535 1.00 89.69 85 GLU A C 1
ATOM 631 O O . GLU A 1 85 ? -0.081 18.109 4.450 1.00 89.69 85 GLU A O 1
ATOM 636 N N . GLY A 1 86 ? 0.882 16.151 4.932 1.00 88.44 86 GLY A N 1
ATOM 637 C CA . GLY A 1 86 ? -0.345 15.490 5.363 1.00 88.44 86 GLY A CA 1
ATOM 638 C C . GLY A 1 86 ? -1.265 15.047 4.224 1.00 88.44 86 GLY A C 1
ATOM 639 O O . GLY A 1 86 ? -2.408 14.668 4.496 1.00 88.44 86 GLY A O 1
ATOM 640 N N . CYS A 1 87 ? -0.795 15.016 2.970 1.00 88.44 87 CYS A N 1
ATOM 641 C CA . CYS A 1 87 ? -1.595 14.624 1.801 1.00 88.44 87 CYS A CA 1
ATOM 642 C C . CYS A 1 87 ? -2.154 13.192 1.900 1.00 88.44 87 CYS A C 1
ATOM 644 O O . CYS A 1 87 ? -3.193 12.885 1.315 1.00 88.44 87 CYS A O 1
ATOM 646 N N . PHE A 1 88 ? -1.490 12.317 2.661 1.00 90.12 88 PHE A N 1
ATOM 647 C CA . PHE A 1 88 ? -1.907 10.929 2.870 1.00 90.12 88 PHE A CA 1
ATOM 648 C C . PHE A 1 88 ? -2.880 10.733 4.036 1.00 90.12 88 PHE A C 1
ATOM 650 O O . PHE A 1 88 ? -3.506 9.677 4.122 1.00 90.12 88 PHE A O 1
ATOM 657 N N . THR A 1 89 ? -3.060 11.735 4.904 1.00 90.88 89 THR A N 1
ATOM 658 C CA . THR A 1 89 ? -3.823 11.611 6.161 1.00 90.88 89 THR A CA 1
ATOM 659 C C . THR A 1 89 ? -5.205 11.008 5.938 1.00 90.88 89 THR A C 1
ATOM 661 O O . THR A 1 89 ? -5.577 10.026 6.582 1.00 90.88 89 THR A O 1
ATOM 664 N N . ARG A 1 90 ? -5.955 11.553 4.974 1.00 93.56 90 ARG A N 1
ATOM 665 C CA . ARG A 1 90 ? -7.300 11.068 4.649 1.00 93.56 90 ARG A CA 1
ATOM 666 C C . ARG A 1 90 ? -7.276 9.646 4.088 1.00 93.56 90 ARG A C 1
ATOM 668 O O . ARG A 1 90 ? -8.058 8.804 4.520 1.00 93.56 90 ARG A O 1
ATOM 675 N N . ALA A 1 91 ? -6.358 9.359 3.170 1.00 93.50 91 ALA A N 1
ATOM 676 C CA . ALA A 1 91 ? -6.247 8.040 2.557 1.00 93.50 91 ALA A CA 1
ATOM 677 C C . ALA A 1 91 ? -5.868 6.958 3.586 1.00 93.50 91 ALA A C 1
ATOM 679 O O . ALA A 1 91 ? -6.386 5.845 3.530 1.00 93.50 91 ALA A O 1
ATOM 680 N N . TRP A 1 92 ? -5.034 7.285 4.576 1.00 94.06 92 TRP A N 1
ATOM 681 C CA . TRP A 1 92 ? -4.700 6.381 5.678 1.00 94.06 92 TRP A CA 1
ATOM 682 C C . TRP A 1 92 ? -5.852 6.160 6.651 1.00 94.06 92 TRP A C 1
ATOM 684 O O . TRP A 1 92 ? -6.043 5.032 7.111 1.00 94.06 92 TRP A O 1
ATOM 694 N N . GLN A 1 93 ? -6.644 7.193 6.945 1.00 94.44 93 GLN A N 1
ATOM 695 C CA . GLN A 1 93 ? -7.869 7.042 7.734 1.00 94.44 93 GLN A CA 1
ATOM 696 C C . GLN A 1 93 ? -8.857 6.106 7.027 1.00 94.44 93 GLN A C 1
ATOM 698 O O . GLN A 1 93 ? -9.372 5.176 7.646 1.00 94.44 93 GLN A O 1
ATOM 703 N N . GLU A 1 94 ? -9.058 6.297 5.721 1.00 95.50 94 GLU A N 1
ATOM 704 C CA . GLU A 1 94 ? -9.912 5.443 4.893 1.00 95.50 94 GLU A CA 1
ATOM 705 C C . GLU A 1 94 ? -9.380 4.002 4.830 1.00 95.50 94 GLU A C 1
ATOM 707 O O . GLU A 1 94 ? -10.137 3.062 5.069 1.00 95.50 94 GLU A O 1
ATOM 712 N N . ALA A 1 95 ? -8.080 3.806 4.593 1.00 95.00 95 ALA A N 1
ATOM 713 C CA . ALA A 1 95 ? -7.466 2.479 4.562 1.00 95.00 95 ALA A CA 1
ATOM 714 C C . ALA A 1 95 ? -7.558 1.764 5.922 1.00 95.00 95 ALA A C 1
ATOM 716 O O . ALA A 1 95 ? -7.898 0.583 5.983 1.00 95.00 95 ALA A O 1
ATOM 717 N N . THR A 1 96 ? -7.320 2.479 7.025 1.00 94.50 96 THR A N 1
ATOM 718 C CA . THR A 1 96 ? -7.438 1.940 8.390 1.00 94.50 96 THR A CA 1
ATOM 719 C C . THR A 1 96 ? -8.876 1.556 8.716 1.00 94.50 96 THR A C 1
ATOM 721 O O . THR A 1 96 ? -9.119 0.490 9.284 1.00 94.50 96 THR A O 1
ATOM 724 N N . PHE A 1 97 ? -9.841 2.396 8.338 1.00 95.06 97 PHE A N 1
ATOM 725 C CA . PHE A 1 97 ? -11.259 2.088 8.483 1.00 95.06 97 PHE A CA 1
ATOM 726 C C . PHE A 1 97 ? -11.632 0.825 7.702 1.00 95.06 97 PHE A C 1
ATOM 728 O O . PHE A 1 97 ? -12.239 -0.082 8.267 1.00 95.06 97 PHE A O 1
ATOM 735 N N . GLN A 1 98 ? -11.216 0.726 6.436 1.00 95.75 98 GLN A N 1
ATOM 736 C CA . GLN A 1 98 ? -11.497 -0.442 5.600 1.00 95.75 98 GLN A CA 1
ATOM 737 C C . GLN A 1 98 ? -10.850 -1.719 6.154 1.00 95.75 98 GLN A C 1
ATOM 739 O O . GLN A 1 98 ? -11.483 -2.772 6.150 1.00 95.75 98 GLN A O 1
ATOM 744 N N . ALA A 1 99 ? -9.626 -1.638 6.686 1.00 94.25 99 ALA A N 1
ATOM 745 C CA . ALA A 1 99 ? -8.953 -2.775 7.312 1.00 94.25 99 ALA A CA 1
ATOM 746 C C . ALA A 1 99 ? -9.731 -3.284 8.534 1.00 94.25 99 ALA A C 1
ATOM 748 O O . ALA A 1 99 ? -9.994 -4.481 8.651 1.00 94.25 99 ALA A O 1
ATOM 749 N N . ARG A 1 100 ? -10.168 -2.368 9.406 1.00 93.88 100 ARG A N 1
ATOM 750 C CA . ARG A 1 100 ? -10.990 -2.700 10.579 1.00 93.88 100 ARG A CA 1
ATOM 751 C C . ARG A 1 100 ? -12.348 -3.275 10.178 1.00 93.88 100 ARG A C 1
ATOM 753 O O . ARG A 1 100 ? -12.774 -4.269 10.754 1.00 93.88 100 ARG A O 1
ATOM 760 N N . ALA A 1 101 ? -13.001 -2.694 9.172 1.00 94.06 101 ALA A N 1
ATOM 761 C CA . ALA A 1 101 ? -14.275 -3.186 8.646 1.00 94.06 101 ALA A CA 1
ATOM 762 C C . ALA A 1 101 ? -14.155 -4.593 8.033 1.00 94.06 101 ALA A C 1
ATOM 764 O O . ALA A 1 101 ? -15.096 -5.378 8.107 1.00 94.06 101 ALA A O 1
ATOM 765 N N . ALA A 1 102 ? -12.989 -4.932 7.477 1.00 93.38 102 ALA A N 1
ATOM 766 C CA . ALA A 1 102 ? -12.668 -6.269 6.986 1.00 93.38 102 ALA A CA 1
ATOM 767 C C . ALA A 1 102 ? -12.257 -7.261 8.099 1.00 93.38 102 ALA A C 1
ATOM 769 O O . ALA A 1 102 ? -11.931 -8.408 7.797 1.00 93.38 102 ALA A O 1
ATOM 770 N N . GLY A 1 103 ? -12.275 -6.844 9.372 1.00 94.25 103 GLY A N 1
ATOM 771 C CA . GLY A 1 103 ? -11.961 -7.691 10.525 1.00 94.25 103 GLY A CA 1
ATOM 772 C C . GLY A 1 103 ? -10.472 -7.793 10.862 1.00 94.25 103 GLY A C 1
ATOM 773 O O . GLY A 1 103 ? -10.095 -8.631 11.679 1.00 94.25 103 GLY A O 1
ATOM 774 N N . TYR A 1 104 ? -9.616 -6.958 10.266 1.00 93.19 104 TYR A N 1
ATOM 775 C CA . TYR A 1 104 ? -8.189 -6.947 10.584 1.00 93.19 104 TYR A CA 1
ATOM 776 C C . TYR A 1 104 ? -7.888 -6.126 11.838 1.00 93.19 104 TYR A C 1
ATOM 778 O O . TYR A 1 104 ? -8.377 -5.007 12.018 1.00 93.19 104 TYR A O 1
ATOM 786 N N . THR A 1 105 ? -6.998 -6.6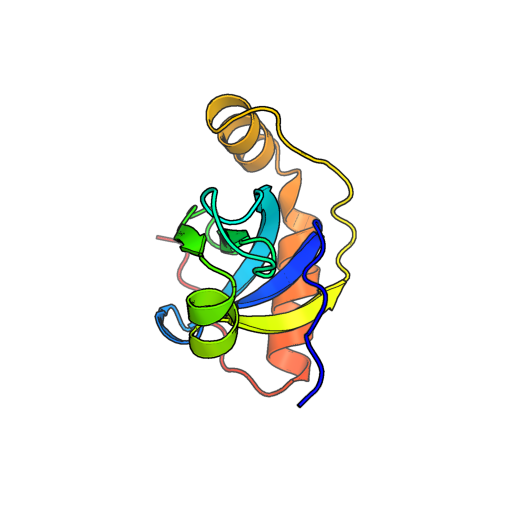53 12.677 1.00 89.62 105 THR A N 1
ATOM 787 C CA . THR A 1 105 ? -6.360 -5.882 13.743 1.00 89.62 105 THR A CA 1
ATOM 788 C C . THR A 1 105 ? -5.328 -4.946 13.117 1.00 89.62 105 THR A C 1
ATOM 790 O O . THR A 1 105 ? -4.396 -5.398 12.450 1.00 89.62 105 THR A O 1
ATOM 793 N N . VAL A 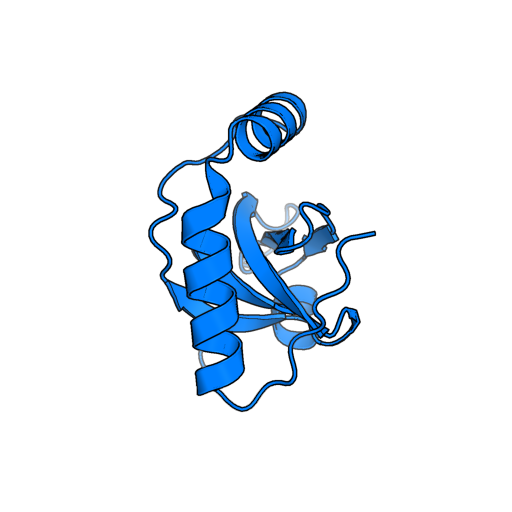1 106 ? -5.514 -3.637 13.305 1.00 87.19 106 VAL A N 1
ATOM 794 C CA . VAL A 1 106 ? -4.593 -2.605 12.808 1.00 87.19 106 VAL A CA 1
ATOM 795 C C . VAL A 1 106 ? -3.812 -2.031 13.978 1.00 87.19 106 VAL A C 1
ATOM 797 O O . VAL A 1 106 ? -4.409 -1.430 14.876 1.00 87.19 106 VAL A O 1
ATOM 800 N N . SER A 1 107 ? -2.494 -2.197 13.945 1.00 84.62 107 SER A N 1
ATOM 801 C CA . SER A 1 107 ? -1.572 -1.602 14.909 1.00 84.62 107 SER A CA 1
ATOM 802 C C . SER A 1 107 ? -1.662 -0.076 14.863 1.00 84.62 107 SER A C 1
ATOM 804 O O . SER A 1 107 ? -1.775 0.524 13.799 1.00 84.62 107 SER A O 1
ATOM 806 N N . THR A 1 108 ? -1.619 0.576 16.021 1.00 69.38 108 THR A N 1
ATOM 807 C CA . THR A 1 108 ? -1.646 2.048 16.131 1.00 69.38 108 THR A CA 1
ATOM 808 C C . THR A 1 108 ? -0.261 2.636 16.383 1.00 69.38 108 THR A C 1
ATOM 810 O O . THR A 1 108 ? -0.152 3.780 16.814 1.00 69.38 108 THR A O 1
ATOM 813 N N . SER A 1 109 ? 0.795 1.847 16.189 1.00 52.56 109 SER A N 1
ATOM 814 C CA . SER A 1 109 ? 2.159 2.233 16.530 1.00 52.56 109 SER A CA 1
ATOM 815 C C . SER A 1 109 ? 2.690 3.271 15.544 1.00 52.56 109 SER A C 1
ATOM 817 O O . SER A 1 109 ? 3.286 2.939 14.523 1.00 52.56 109 SER A O 1
ATOM 819 N N . SER A 1 110 ? 2.461 4.536 15.875 1.00 44.03 110 SER A N 1
ATOM 820 C CA . SER A 1 110 ? 3.287 5.656 15.443 1.00 44.03 110 SER A CA 1
ATOM 821 C C . SER A 1 110 ? 4.559 5.616 16.294 1.00 44.03 110 SER A C 1
ATOM 823 O O . SER A 1 110 ? 4.528 6.038 17.449 1.00 44.03 110 SER A O 1
ATOM 825 N N . THR A 1 111 ? 5.637 5.012 15.795 1.00 40.09 111 THR A N 1
ATOM 826 C CA . THR A 1 111 ? 6.983 5.259 16.349 1.00 40.09 111 THR A CA 1
ATOM 827 C C . THR A 1 111 ? 7.550 6.532 15.765 1.00 40.09 111 THR A C 1
ATOM 829 O O . THR A 1 111 ? 7.459 6.662 14.524 1.00 40.09 111 THR A O 1
#

pLDDT: mean 84.22, std 13.65, range [35.16, 95.75]